Protein AF-A0A8R7K3M5-F1 (afdb_monomer)

Secondary structure (DSSP, 8-state):
-B---GGGTTSPEEETTS-EEEEEEEETTTTEEEEEESSPPPTTPPEEE----PPPPPP-

pLDDT: mean 85.05, std 11.92, range [45.81, 94.69]

Radius of gyration: 14.44 Å; Cα contacts (8 Å, |Δi|>4): 89; chains: 1; bounding box: 31×25×46 Å

Solvent-accessible surface area (backbone atoms only — not comparable to full-atom values): 4041 Å² total; per-residue (Å²): 113,79,62,65,67,84,85,58,46,85,50,65,31,35,32,83,85,73,47,45,30,37,56,74,46,79,44,84,91,70,28,25,57,45,67,50,56,82,59,91,80,59,93,87,57,49,80,45,71,87,82,87,76,93,80,76,82,79,89,128

InterPro domains:
  IPR007034 Ribosome biogenesis protein BMS1/TSR1, C-terminal [PF04950] (9-57)
  IPR039761 Ribosome biogenesis protein Bms1/Tsr1 [PTHR12858] (9-58)

Foldseek 3Di:
DFADDPVCQVFWKAKPVGKIWTWDDADDDGRRTDIDIPDDDDPPIDIDTDDDDDDDDDDD

Organism: Triticum urartu (NCBI:txid4572)

Sequence (60 aa):
MVVTPSFLQPVELWTKHGRRGRIKETVGTHSSMKCIFNSSVQQDDTVCMSLFKRAFPKLN

Nearest PDB structures (foldseek):
  7wu0-assembly1_u  TM=9.763E-01  e=9.477E-04  Homo sapiens
  8c01-assembly1_t  TM=9.134E-01  e=9.098E-03  Saccharomyces cerevisiae
  5iw7-assembly1_A  TM=9.659E-01  e=9.656E-03  Saccharomyces cerevisiae S288C
  7wtq-assembly1_CC  TM=9.067E-01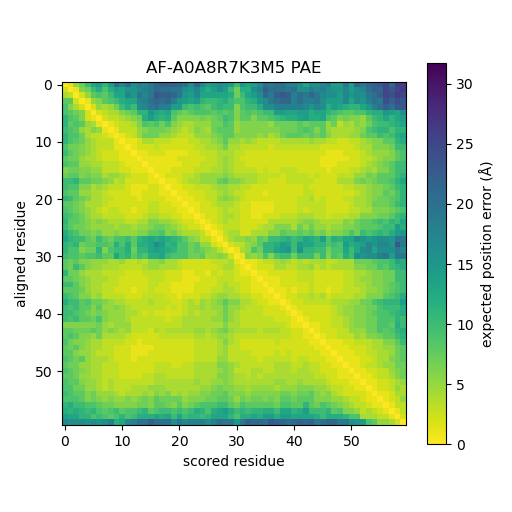  e=2.358E-02  Saccharomyces cerevisiae
  5iw7-assembly3_C  TM=8.340E-01  e=1.751E-02  Saccharomyces cerevisiae S288C

Mean predicted aligned error: 6.01 Å

Structure (mmCIF, N/CA/C/O backbone):
data_AF-A0A8R7K3M5-F1
#
_entry.id   AF-A0A8R7K3M5-F1
#
loop_
_atom_site.group_PDB
_atom_site.id
_atom_site.type_symbol
_atom_site.label_atom_id
_atom_site.label_alt_id
_atom_site.label_comp_id
_atom_site.label_asym_id
_atom_site.label_entity_id
_atom_site.label_seq_id
_atom_site.pdbx_PDB_ins_code
_atom_site.Cartn_x
_atom_site.Cartn_y
_atom_site.Cartn_z
_atom_site.occupancy
_atom_site.B_iso_or_equiv
_atom_site.auth_seq_id
_atom_site.auth_comp_id
_atom_site.auth_asym_id
_atom_site.auth_atom_id
_atom_site.pdbx_PDB_model_num
ATOM 1 N N . MET A 1 1 ? 3.292 7.574 -4.371 1.00 51.06 1 MET A N 1
ATOM 2 C CA . MET A 1 1 ? 2.605 7.120 -3.142 1.00 51.06 1 MET A CA 1
ATOM 3 C C . MET A 1 1 ? 3.378 7.679 -1.960 1.00 51.06 1 MET A C 1
ATOM 5 O O . MET A 1 1 ? 4.557 7.376 -1.846 1.00 51.06 1 MET A O 1
ATOM 9 N N . VAL A 1 2 ? 2.755 8.581 -1.196 1.00 45.81 2 VAL A N 1
ATOM 10 C CA . VAL A 1 2 ? 3.400 9.411 -0.163 1.00 45.81 2 VAL A CA 1
ATOM 11 C C . VAL A 1 2 ? 3.137 8.785 1.211 1.00 45.81 2 VAL A C 1
ATOM 13 O O . VAL A 1 2 ? 2.118 9.072 1.823 1.00 45.81 2 VAL A O 1
ATOM 16 N N . VAL A 1 3 ? 4.027 7.903 1.671 1.00 56.28 3 VAL A N 1
ATOM 17 C CA . VAL A 1 3 ? 4.176 7.450 3.065 1.00 56.28 3 VAL A CA 1
ATOM 18 C C . VAL A 1 3 ? 5.634 7.021 3.282 1.00 56.28 3 VAL A C 1
ATOM 20 O O . VAL A 1 3 ? 6.085 6.152 2.551 1.00 56.28 3 VAL A O 1
ATOM 23 N N . THR A 1 4 ? 6.330 7.562 4.297 1.00 56.47 4 THR A N 1
ATOM 24 C CA . THR A 1 4 ? 7.295 6.802 5.130 1.00 56.47 4 THR A CA 1
ATOM 25 C C . THR A 1 4 ? 7.971 7.656 6.204 1.00 56.47 4 THR A C 1
ATOM 27 O O . THR A 1 4 ? 8.734 8.568 5.888 1.00 56.47 4 THR A O 1
ATOM 30 N N . PRO A 1 5 ? 7.810 7.260 7.471 1.00 60.66 5 PRO A N 1
ATOM 31 C CA . PRO A 1 5 ? 8.898 7.112 8.431 1.00 60.66 5 PRO A CA 1
ATOM 32 C C . PRO A 1 5 ? 9.685 5.799 8.202 1.00 60.66 5 PRO A C 1
ATOM 34 O O . PRO A 1 5 ? 9.122 4.785 7.788 1.00 60.66 5 PRO A O 1
ATOM 37 N N . SER A 1 6 ? 10.993 5.807 8.479 1.00 64.25 6 SER A N 1
ATOM 38 C CA . SER A 1 6 ? 11.945 4.709 8.198 1.00 64.25 6 SER A CA 1
ATOM 39 C C . SER A 1 6 ? 11.622 3.370 8.877 1.00 64.25 6 SER A C 1
ATOM 41 O O . SER A 1 6 ? 12.043 2.323 8.396 1.00 64.25 6 SER A O 1
ATOM 43 N N . PHE A 1 7 ? 10.834 3.366 9.953 1.00 70.88 7 PHE A N 1
ATOM 44 C CA . PHE A 1 7 ? 10.510 2.153 10.710 1.00 70.88 7 PHE A CA 1
ATOM 45 C C . PHE A 1 7 ? 9.473 1.232 10.041 1.00 70.88 7 PHE A C 1
ATOM 47 O O . PHE A 1 7 ? 9.251 0.127 10.525 1.00 70.88 7 PHE A O 1
ATOM 54 N N . LEU A 1 8 ? 8.824 1.656 8.949 1.00 76.31 8 LEU A N 1
ATOM 55 C CA . LEU A 1 8 ? 7.813 0.851 8.238 1.00 76.31 8 LEU A CA 1
ATOM 56 C C . LEU A 1 8 ? 8.412 -0.159 7.245 1.00 76.31 8 LEU A C 1
ATOM 58 O O . LEU A 1 8 ? 7.686 -0.973 6.682 1.00 76.31 8 LEU A O 1
ATOM 62 N N . GLN A 1 9 ? 9.734 -0.146 7.063 1.00 78.38 9 GLN A N 1
ATOM 63 C CA . GLN A 1 9 ? 10.461 -1.044 6.161 1.00 78.38 9 GLN A CA 1
ATOM 64 C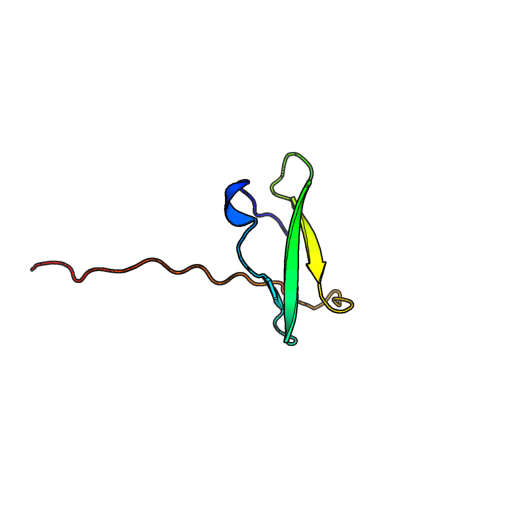 C . GLN A 1 9 ? 10.186 -2.556 6.322 1.00 78.38 9 GLN A C 1
ATOM 66 O O . GLN A 1 9 ? 10.162 -3.230 5.291 1.00 78.38 9 GLN A O 1
ATOM 71 N N . PRO A 1 10 ? 9.979 -3.127 7.531 1.00 82.50 10 PRO A N 1
ATOM 72 C CA . PRO A 1 10 ? 9.766 -4.567 7.667 1.00 82.50 10 PRO A CA 1
ATOM 73 C C . PRO A 1 10 ? 8.341 -5.018 7.313 1.00 82.50 10 PRO A C 1
ATOM 75 O O . PRO A 1 10 ? 8.085 -6.220 7.297 1.00 82.50 10 PRO A O 1
ATOM 78 N N . VAL A 1 11 ? 7.402 -4.102 7.055 1.00 87.75 11 VAL A N 1
ATOM 79 C CA . VAL A 1 11 ? 6.015 -4.473 6.752 1.00 87.75 11 VAL A CA 1
ATOM 80 C C . VAL A 1 11 ? 5.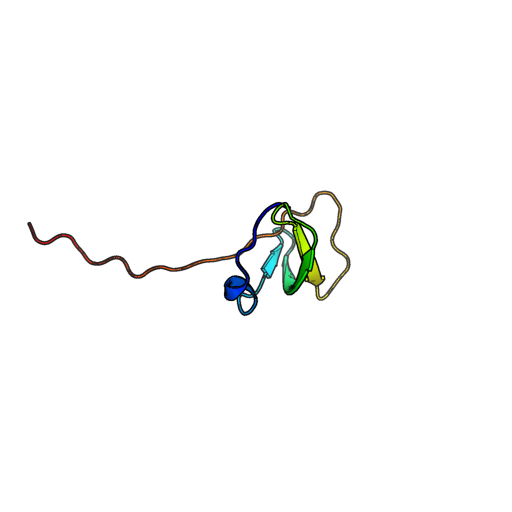898 -4.943 5.299 1.00 87.75 11 VAL A C 1
ATOM 82 O O . VAL A 1 11 ? 6.359 -4.275 4.371 1.00 87.75 11 VAL A O 1
ATOM 85 N N . GLU A 1 12 ? 5.260 -6.096 5.099 1.00 90.81 12 GLU A N 1
ATOM 86 C CA . GLU A 1 12 ? 4.954 -6.618 3.767 1.00 90.81 12 GLU A CA 1
ATOM 87 C C . GLU A 1 12 ? 3.878 -5.757 3.086 1.00 90.81 12 GLU A C 1
ATOM 89 O O . GLU A 1 12 ? 2.837 -5.431 3.665 1.00 90.81 12 GLU A O 1
ATOM 94 N N . LEU A 1 13 ? 4.137 -5.392 1.834 1.00 93.00 13 LEU A N 1
ATOM 95 C CA . LEU A 1 13 ? 3.207 -4.678 0.972 1.00 93.00 13 LEU A CA 1
ATOM 96 C C . LEU A 1 13 ? 2.446 -5.668 0.101 1.00 93.00 13 LEU A C 1
ATOM 98 O O . LEU A 1 13 ? 2.992 -6.674 -0.356 1.00 93.00 13 LEU A O 1
ATOM 102 N N . TRP A 1 14 ? 1.206 -5.329 -0.216 1.00 94.19 14 TRP A N 1
ATOM 103 C CA . TRP A 1 14 ? 0.385 -6.097 -1.142 1.00 94.19 14 TRP A CA 1
ATOM 104 C C . TRP A 1 14 ? -0.369 -5.166 -2.090 1.00 94.19 14 TRP A C 1
ATOM 106 O O . TRP A 1 14 ? -0.511 -3.980 -1.809 1.00 94.19 14 TRP A O 1
ATOM 116 N N . THR A 1 15 ? -0.833 -5.666 -3.232 1.00 94.69 15 THR A N 1
ATOM 117 C CA . THR A 1 15 ? -1.701 -4.901 -4.141 1.00 94.69 15 THR A CA 1
ATOM 118 C C . THR A 1 15 ? -3.087 -5.516 -4.219 1.00 94.69 15 THR A C 1
ATOM 120 O O . THR A 1 15 ? -3.254 -6.717 -3.999 1.00 94.69 15 THR A O 1
ATOM 123 N N . LYS A 1 16 ? -4.094 -4.714 -4.582 1.00 93.56 16 LYS A N 1
ATOM 124 C CA . LYS A 1 16 ? -5.468 -5.211 -4.793 1.00 93.56 16 LYS A CA 1
ATOM 125 C C . LYS A 1 16 ? -5.552 -6.359 -5.806 1.00 93.56 16 LYS A C 1
ATOM 127 O O . LYS A 1 16 ? -6.408 -7.221 -5.660 1.00 93.56 16 LYS A O 1
ATOM 132 N N . HIS A 1 17 ? -4.636 -6.410 -6.771 1.00 93.06 17 HIS A N 1
ATOM 133 C CA . HIS A 1 17 ? -4.533 -7.492 -7.752 1.00 93.06 17 HIS A CA 1
ATOM 134 C C . HIS A 1 17 ? -3.640 -8.667 -7.293 1.00 93.06 17 HIS A C 1
ATOM 136 O O . HIS A 1 17 ? -3.193 -9.466 -8.111 1.00 93.06 17 HIS A O 1
ATOM 142 N N . GLY A 1 18 ? -3.355 -8.790 -5.992 1.00 92.12 18 GLY A N 1
ATOM 143 C CA . GLY A 1 18 ? -2.719 -9.975 -5.403 1.00 92.12 18 GLY A CA 1
ATOM 144 C C . GLY A 1 18 ? -1.191 -10.026 -5.487 1.00 92.12 18 GLY A C 1
ATOM 145 O O . GLY A 1 18 ? -0.594 -11.056 -5.168 1.00 92.12 18 GLY A O 1
ATOM 146 N N . ARG A 1 19 ? -0.527 -8.935 -5.884 1.00 93.81 19 ARG A N 1
ATOM 147 C CA . ARG A 1 19 ? 0.943 -8.860 -5.911 1.00 93.81 19 ARG A CA 1
ATOM 148 C C . ARG A 1 19 ? 1.473 -8.614 -4.502 1.00 93.81 19 ARG A C 1
ATOM 150 O O . ARG A 1 19 ? 0.805 -7.971 -3.695 1.00 93.81 19 ARG A O 1
ATOM 157 N N . ARG A 1 20 ? 2.678 -9.100 -4.208 1.00 94.62 20 ARG A N 1
ATOM 158 C CA . ARG A 1 20 ? 3.332 -8.951 -2.895 1.00 94.62 20 ARG A CA 1
ATOM 159 C C . ARG A 1 20 ? 4.697 -8.307 -3.046 1.00 94.62 20 ARG A C 1
ATOM 161 O O . ARG A 1 20 ? 5.372 -8.528 -4.054 1.00 94.62 20 ARG A O 1
ATOM 168 N N . GLY A 1 21 ? 5.098 -7.503 -2.071 1.00 93.06 21 GLY A N 1
ATOM 169 C CA . GLY A 1 21 ? 6.331 -6.736 -2.140 1.00 93.06 21 GLY A CA 1
ATOM 170 C C . GLY A 1 21 ? 6.811 -6.201 -0.800 1.00 93.06 21 GLY A C 1
ATOM 171 O O . GLY A 1 21 ? 6.221 -6.443 0.248 1.00 93.06 21 GLY A O 1
ATOM 172 N N . ARG A 1 22 ? 7.911 -5.455 -0.844 1.00 91.00 22 ARG A N 1
ATOM 173 C CA . ARG A 1 22 ? 8.520 -4.809 0.325 1.00 91.00 22 ARG A CA 1
ATOM 174 C C . ARG A 1 22 ? 9.084 -3.439 -0.024 1.00 91.00 22 ARG A C 1
ATOM 176 O O . ARG A 1 22 ? 9.402 -3.166 -1.185 1.00 91.00 22 ARG A O 1
ATOM 183 N N . ILE A 1 23 ? 9.253 -2.599 0.991 1.00 89.75 23 ILE A N 1
ATOM 184 C CA . ILE A 1 23 ? 9.928 -1.304 0.864 1.00 89.75 23 ILE A CA 1
ATOM 185 C C . ILE A 1 23 ? 11.439 -1.547 0.757 1.00 89.75 23 ILE A C 1
ATOM 187 O O . ILE A 1 23 ? 12.011 -2.285 1.556 1.00 89.75 23 ILE A O 1
ATOM 191 N N . LYS A 1 24 ? 12.089 -0.940 -0.243 1.00 87.19 24 LYS A N 1
ATOM 192 C CA . LYS A 1 24 ? 13.548 -0.987 -0.419 1.00 87.19 24 LYS A CA 1
ATOM 193 C C . LYS A 1 24 ? 14.213 0.221 0.231 1.00 87.19 24 LYS A C 1
ATOM 195 O O . LYS A 1 24 ? 15.104 0.065 1.053 1.00 87.19 24 LYS A O 1
ATOM 200 N N . GLU A 1 25 ? 13.786 1.415 -0.163 1.00 85.44 25 GLU A N 1
ATOM 201 C CA . GLU A 1 25 ? 14.372 2.674 0.293 1.00 85.44 25 GLU A CA 1
ATOM 202 C C . GLU A 1 25 ? 13.343 3.803 0.230 1.00 85.44 25 GLU A C 1
ATOM 204 O O . GLU A 1 25 ? 12.438 3.802 -0.610 1.00 85.44 25 GLU A O 1
ATOM 209 N N . THR A 1 26 ? 13.492 4.774 1.124 1.00 82.75 26 THR A N 1
ATOM 210 C CA . THR A 1 26 ? 12.761 6.041 1.085 1.00 82.75 26 THR A CA 1
ATOM 211 C C . T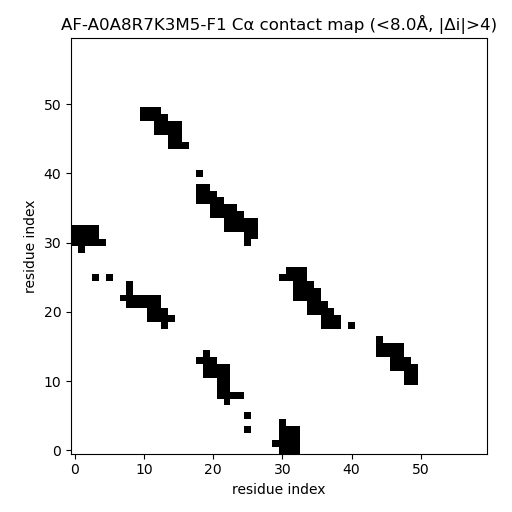HR A 1 26 ? 13.478 6.995 0.137 1.00 82.75 26 THR A C 1
ATOM 213 O O . THR A 1 26 ? 14.704 7.085 0.166 1.00 82.75 26 THR A O 1
ATOM 216 N N . VAL A 1 27 ? 12.738 7.713 -0.700 1.00 84.31 27 VAL A N 1
ATOM 217 C CA . VAL A 1 27 ? 13.287 8.593 -1.733 1.00 84.31 27 VAL A CA 1
ATOM 218 C C . VAL A 1 27 ? 12.747 10.005 -1.563 1.00 84.31 27 VAL A C 1
ATOM 220 O O . VAL A 1 27 ? 11.538 10.218 -1.484 1.00 84.31 27 VAL A O 1
ATOM 223 N N . GLY A 1 28 ? 13.660 10.974 -1.578 1.00 77.56 28 GLY A N 1
ATOM 224 C CA . GLY A 1 28 ? 13.334 12.394 -1.490 1.00 77.56 28 GLY A CA 1
ATOM 225 C C . GLY A 1 28 ? 12.879 12.833 -0.098 1.00 77.56 28 GLY A C 1
ATOM 226 O O . GLY A 1 28 ? 12.969 12.099 0.882 1.00 77.56 28 GLY A O 1
ATOM 227 N N . THR A 1 29 ? 12.396 14.069 -0.020 1.00 72.81 29 THR A N 1
ATOM 228 C CA . THR A 1 29 ? 11.886 14.704 1.205 1.00 72.81 29 THR A CA 1
ATOM 229 C C . THR A 1 29 ? 10.399 14.427 1.440 1.00 72.81 29 THR A C 1
ATOM 231 O O . THR A 1 29 ? 9.934 14.416 2.577 1.00 72.81 29 THR A O 1
ATOM 234 N N . HIS A 1 30 ? 9.645 14.166 0.369 1.00 68.69 30 HIS A N 1
ATOM 235 C CA . HIS A 1 30 ? 8.195 13.984 0.407 1.00 68.69 30 HIS A CA 1
ATOM 236 C C . HIS A 1 30 ? 7.819 12.510 0.357 1.00 68.69 30 HIS A C 1
ATOM 238 O O . HIS A 1 30 ? 7.446 12.025 -0.707 1.00 68.69 30 HIS A O 1
ATOM 244 N N . SER A 1 31 ? 7.955 11.819 1.493 1.00 73.31 31 SER A N 1
ATOM 245 C CA . SER A 1 31 ? 7.395 10.492 1.837 1.00 73.31 31 SER A CA 1
ATOM 246 C C . SER A 1 31 ? 7.305 9.457 0.700 1.00 73.31 31 SER A C 1
ATOM 248 O O . SER A 1 31 ? 6.444 8.587 0.710 1.00 73.31 31 SER A O 1
ATOM 250 N N . SER A 1 32 ? 8.143 9.548 -0.321 1.00 83.69 32 SER A N 1
ATOM 251 C CA . SER A 1 32 ? 8.078 8.680 -1.481 1.00 83.69 32 SER A CA 1
ATOM 252 C C . SER A 1 32 ? 8.963 7.492 -1.181 1.00 83.69 32 SER A C 1
ATOM 254 O O . SER A 1 32 ? 9.981 7.609 -0.504 1.00 83.69 32 SER A O 1
ATOM 256 N N . MET A 1 33 ? 8.576 6.326 -1.668 1.00 86.69 33 MET A N 1
ATOM 257 C CA . MET A 1 33 ? 9.306 5.099 -1.401 1.00 86.69 33 MET A CA 1
ATOM 258 C C . MET A 1 33 ? 9.464 4.296 -2.679 1.00 86.69 33 MET A C 1
ATOM 260 O O . MET A 1 33 ? 8.575 4.268 -3.532 1.00 86.69 33 MET A O 1
ATOM 264 N N . LYS A 1 34 ? 10.614 3.639 -2.803 1.00 88.50 34 LYS A N 1
ATOM 265 C CA . LYS A 1 34 ? 10.838 2.597 -3.798 1.00 88.50 34 LYS A CA 1
ATOM 266 C C . LYS A 1 34 ? 10.496 1.257 -3.174 1.00 88.50 34 LYS A C 1
ATOM 268 O O . LYS A 1 34 ? 10.994 0.906 -2.102 1.00 88.50 34 LYS A O 1
ATOM 273 N N . CYS A 1 35 ? 9.684 0.494 -3.886 1.00 90.69 35 CYS A N 1
ATOM 274 C CA . CYS A 1 35 ? 9.226 -0.824 -3.479 1.00 90.69 35 CYS A CA 1
ATOM 275 C C . CYS A 1 35 ? 9.638 -1.852 -4.533 1.00 90.69 35 CYS A C 1
ATOM 277 O O . CYS A 1 35 ? 9.743 -1.528 -5.715 1.00 90.69 35 CYS A O 1
ATOM 2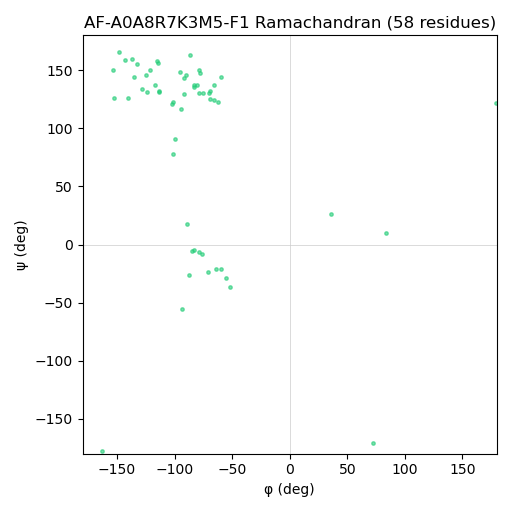79 N N . ILE A 1 36 ? 9.866 -3.090 -4.102 1.00 92.00 36 ILE A N 1
ATOM 280 C CA . ILE A 1 36 ? 10.087 -4.233 -4.993 1.00 92.00 36 ILE A CA 1
ATOM 281 C C . ILE A 1 36 ? 8.907 -5.182 -4.822 1.00 92.00 36 ILE A C 1
ATOM 283 O O . ILE A 1 36 ? 8.574 -5.532 -3.690 1.00 92.00 36 ILE A O 1
ATOM 287 N N . PHE A 1 37 ? 8.318 -5.610 -5.936 1.00 94.25 37 PHE A N 1
ATOM 288 C CA . PHE A 1 37 ? 7.231 -6.586 -5.980 1.00 94.25 37 PHE A CA 1
ATOM 289 C C . PHE A 1 37 ? 7.674 -7.860 -6.699 1.00 94.25 37 PHE A C 1
ATOM 291 O O . PHE A 1 37 ? 8.614 -7.845 -7.490 1.00 94.25 37 PHE A O 1
ATOM 298 N N . ASN A 1 38 ? 6.980 -8.963 -6.425 1.00 93.88 38 ASN A N 1
ATOM 299 C CA . ASN A 1 38 ? 7.199 -10.260 -7.067 1.00 93.88 38 ASN A CA 1
ATOM 300 C C . ASN A 1 38 ? 6.907 -10.270 -8.581 1.00 93.88 38 ASN A C 1
ATOM 302 O O . ASN A 1 38 ? 7.374 -11.156 -9.288 1.00 93.88 38 ASN A O 1
ATOM 306 N N . SER A 1 39 ? 6.118 -9.316 -9.074 1.00 92.00 39 SER A N 1
ATOM 307 C CA . SER A 1 39 ? 5.692 -9.203 -10.469 1.00 92.00 39 SER A CA 1
ATOM 308 C C . SER A 1 39 ? 5.496 -7.735 -10.854 1.00 92.00 39 SER A C 1
ATOM 310 O O . SER A 1 39 ? 5.444 -6.857 -9.989 1.00 92.00 39 SER A O 1
ATOM 312 N N . SER A 1 40 ? 5.389 -7.457 -12.156 1.00 92.19 40 SER A N 1
ATOM 313 C CA . SER A 1 40 ? 5.144 -6.106 -12.666 1.00 92.19 40 SER A CA 1
ATOM 314 C C . SER A 1 40 ? 3.800 -5.572 -12.171 1.00 92.19 40 SER A C 1
ATOM 316 O O . SER A 1 40 ? 2.762 -6.184 -12.431 1.00 92.19 40 SER A O 1
ATOM 318 N N . VAL A 1 41 ? 3.836 -4.429 -11.493 1.00 91.50 41 VAL A N 1
ATOM 319 C CA . VAL A 1 41 ? 2.667 -3.676 -11.019 1.00 91.50 41 VAL A CA 1
ATOM 320 C C . VAL A 1 41 ? 2.140 -2.809 -12.166 1.00 91.50 41 VAL A C 1
ATOM 322 O O . VAL A 1 41 ? 2.929 -2.193 -12.883 1.00 91.50 41 VAL A O 1
ATOM 325 N N . GLN A 1 42 ? 0.826 -2.788 -12.363 1.00 92.25 42 GLN A N 1
ATOM 326 C CA . GLN A 1 42 ? 0.157 -1.955 -13.364 1.00 92.25 42 GLN A CA 1
ATOM 327 C C . GLN A 1 42 ? -0.146 -0.558 -12.803 1.00 92.25 42 GLN A C 1
ATOM 329 O O . GLN A 1 42 ? -0.085 -0.330 -11.600 1.00 92.25 42 GLN A O 1
ATOM 334 N N . GLN A 1 43 ? -0.433 0.418 -13.663 1.00 90.56 43 GLN A N 1
ATOM 335 C CA . GLN A 1 43 ? -0.678 1.797 -13.209 1.00 90.56 43 GLN A CA 1
ATOM 336 C C . GLN A 1 43 ? -2.007 1.969 -12.460 1.00 90.56 43 GLN A C 1
ATOM 338 O O . GLN A 1 43 ? -2.141 2.892 -11.661 1.00 90.56 43 GLN A O 1
ATOM 343 N N . ASP A 1 44 ? -2.971 1.087 -12.701 1.00 93.56 44 ASP A N 1
ATOM 344 C CA . ASP A 1 44 ? -4.262 1.018 -12.014 1.00 93.56 44 ASP A CA 1
ATOM 345 C C . ASP A 1 44 ? -4.194 0.223 -10.695 1.00 93.56 44 ASP A C 1
ATOM 347 O O . ASP A 1 44 ? -5.160 0.190 -9.925 1.00 93.56 44 ASP A O 1
ATOM 351 N N . ASP A 1 45 ? -3.048 -0.394 -10.387 1.00 91.00 45 ASP A N 1
ATOM 352 C CA . ASP A 1 45 ? -2.842 -1.062 -9.111 1.00 91.00 45 ASP A CA 1
ATOM 353 C C . ASP A 1 45 ? -2.847 -0.072 -7.952 1.00 91.00 45 ASP A C 1
ATOM 355 O O . ASP A 1 45 ? -2.170 0.957 -7.938 1.00 91.00 45 ASP A O 1
ATOM 359 N N . THR A 1 46 ? -3.518 -0.477 -6.879 1.00 92.69 46 THR A N 1
ATOM 360 C CA . THR A 1 46 ? -3.365 0.163 -5.575 1.00 92.69 46 THR A CA 1
ATOM 361 C C . THR A 1 46 ? -2.470 -0.698 -4.694 1.00 92.69 46 THR A C 1
ATOM 363 O O . THR A 1 46 ? -2.804 -1.852 -4.422 1.00 92.69 46 THR A O 1
ATOM 366 N N . VAL A 1 47 ? -1.357 -0.128 -4.228 1.00 92.00 47 VAL A N 1
ATOM 367 C CA . VAL A 1 47 ? -0.504 -0.725 -3.190 1.00 92.00 47 VAL A CA 1
ATOM 368 C C . VAL A 1 47 ? -1.112 -0.444 -1.813 1.00 92.00 47 VAL A C 1
ATOM 370 O O . VAL A 1 47 ? -1.567 0.664 -1.526 1.00 92.00 47 VAL A O 1
ATOM 373 N N . CYS A 1 48 ? -1.119 -1.453 -0.956 1.00 92.19 48 CYS A N 1
ATOM 374 C CA . CYS A 1 48 ? -1.713 -1.448 0.367 1.00 92.19 48 CYS A CA 1
ATOM 375 C C . CYS A 1 48 ? -0.730 -2.021 1.398 1.00 92.19 48 CYS A C 1
ATOM 377 O O . CYS A 1 48 ? 0.170 -2.800 1.078 1.00 92.19 48 CYS A O 1
ATOM 379 N N . MET A 1 49 ? -0.919 -1.618 2.652 1.00 91.81 49 MET A N 1
ATOM 380 C CA . MET A 1 49 ? -0.123 -2.050 3.796 1.00 91.81 49 MET A CA 1
ATOM 381 C C . MET A 1 49 ? -1.058 -2.246 4.987 1.00 91.81 49 MET A C 1
ATOM 383 O O . MET A 1 49 ? -1.811 -1.337 5.339 1.00 91.81 49 MET A O 1
ATOM 387 N N . SER A 1 50 ? -1.020 -3.424 5.601 1.00 89.94 50 SER A N 1
ATOM 388 C CA . SER A 1 50 ? -1.884 -3.753 6.737 1.00 89.94 50 SER A CA 1
ATOM 389 C C . SER A 1 50 ? -1.149 -3.476 8.046 1.00 89.94 50 SER A C 1
ATOM 391 O O . SER A 1 50 ? -0.133 -4.107 8.327 1.00 89.94 50 SER A O 1
ATOM 393 N N . LEU A 1 51 ? -1.658 -2.540 8.850 1.00 89.81 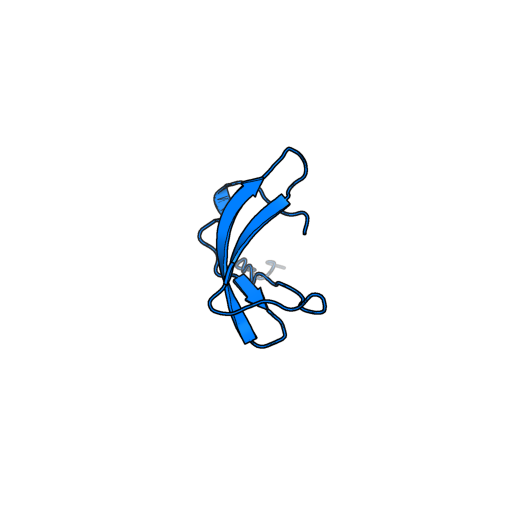51 LEU A N 1
ATOM 394 C CA . LEU A 1 51 ? -1.120 -2.214 10.172 1.00 89.81 51 LEU A CA 1
ATOM 395 C C . LEU A 1 51 ? -2.135 -2.594 11.248 1.00 89.81 51 LEU A C 1
ATOM 397 O O . LEU A 1 51 ? -3.309 -2.241 11.156 1.00 89.81 51 LEU A O 1
ATOM 401 N N . PHE A 1 52 ? -1.670 -3.281 12.288 1.00 89.88 52 PHE A N 1
ATOM 402 C CA . PHE A 1 52 ? -2.510 -3.741 13.388 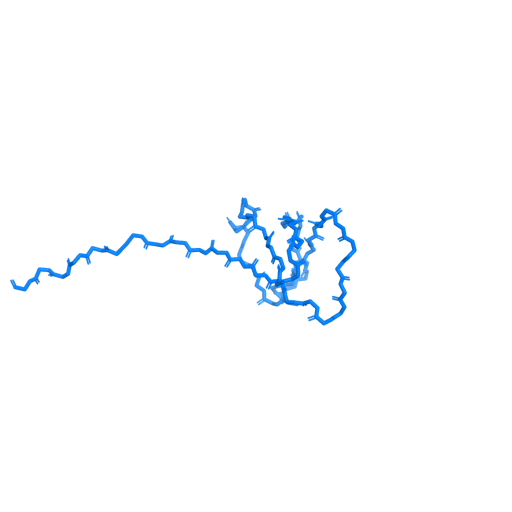1.00 89.88 52 PHE A CA 1
ATOM 403 C C . PHE A 1 52 ? -2.065 -3.085 14.694 1.00 89.88 52 PHE A C 1
ATOM 405 O O . PHE A 1 52 ? -0.876 -3.002 14.994 1.00 89.88 52 PHE A O 1
ATOM 412 N N . LYS A 1 53 ? -3.032 -2.641 15.498 1.00 92.50 53 LYS A N 1
ATOM 413 C CA . LYS A 1 53 ? -2.818 -2.159 16.864 1.00 92.50 53 LYS A CA 1
ATOM 414 C C . LYS A 1 53 ? -3.786 -2.893 1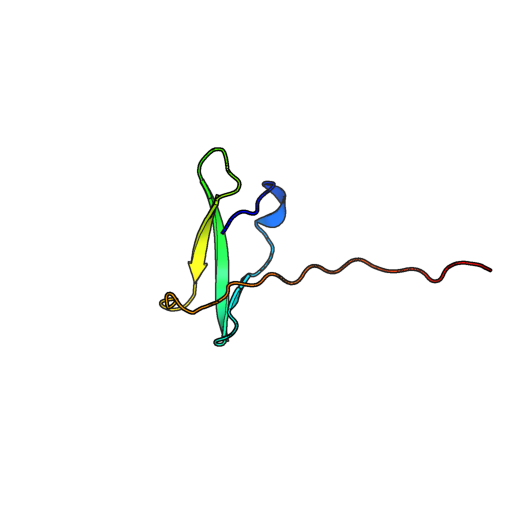7.780 1.00 92.50 53 LYS A C 1
ATOM 416 O O . LYS A 1 53 ? -4.971 -2.986 17.472 1.00 92.50 53 LYS A O 1
ATOM 421 N N . ARG A 1 54 ? -3.299 -3.389 18.918 1.00 94.62 54 ARG A N 1
ATOM 422 C CA . ARG A 1 54 ? -4.163 -4.000 19.933 1.00 94.62 54 ARG A CA 1
ATOM 423 C C . ARG A 1 54 ? -5.095 -2.938 20.525 1.00 94.62 54 ARG A C 1
ATOM 425 O O . ARG A 1 54 ? -4.622 -1.920 21.028 1.00 94.62 54 ARG A O 1
ATOM 432 N N . ALA A 1 55 ? -6.400 -3.187 20.471 1.00 94.62 55 ALA A N 1
ATOM 433 C CA . ALA A 1 55 ? -7.413 -2.368 21.125 1.00 94.62 55 ALA A CA 1
ATOM 434 C C . ALA A 1 55 ? -7.861 -3.059 22.418 1.00 94.62 55 ALA A C 1
ATOM 436 O O . ALA A 1 55 ? -8.291 -4.211 22.387 1.00 94.62 55 ALA A O 1
ATOM 437 N N . PHE A 1 56 ? -7.725 -2.370 23.550 1.00 92.94 56 PHE A N 1
ATOM 438 C CA . PHE A 1 56 ? -8.250 -2.838 24.832 1.00 92.94 56 PHE A CA 1
ATOM 439 C C . PHE A 1 56 ? -9.666 -2.284 25.042 1.00 92.94 56 PHE A C 1
ATOM 441 O O . PHE A 1 56 ? -9.921 -1.144 24.635 1.00 92.94 56 PHE A O 1
ATOM 448 N N . PRO A 1 57 ? -10.587 -3.057 25.649 1.00 93.81 57 PRO A N 1
ATOM 449 C CA . PRO A 1 57 ? -11.896 -2.534 26.015 1.00 93.81 57 PRO A CA 1
ATOM 450 C C . PRO A 1 57 ? -11.720 -1.369 26.990 1.00 93.81 57 PRO A C 1
ATOM 452 O O . PRO A 1 57 ? -10.815 -1.375 27.827 1.00 93.81 57 PRO A O 1
ATOM 455 N N . LYS A 1 58 ? -12.578 -0.355 26.871 1.00 89.44 58 LYS A N 1
ATOM 456 C CA . LYS A 1 58 ? -12.638 0.708 27.874 1.00 89.44 58 LYS A CA 1
ATOM 457 C C . LYS A 1 58 ? -13.239 0.107 29.146 1.00 89.44 58 LYS A C 1
ATOM 459 O O . LYS A 1 58 ? -14.253 -0.583 29.058 1.00 89.44 58 LYS A O 1
ATOM 464 N N . LEU A 1 59 ? -12.597 0.326 30.293 1.00 86.19 59 LEU A N 1
ATOM 465 C CA . LEU A 1 59 ? -13.257 0.091 31.576 1.00 86.19 59 LEU A CA 1
ATOM 466 C C . LEU A 1 59 ? -14.340 1.161 31.732 1.00 86.19 59 LEU A 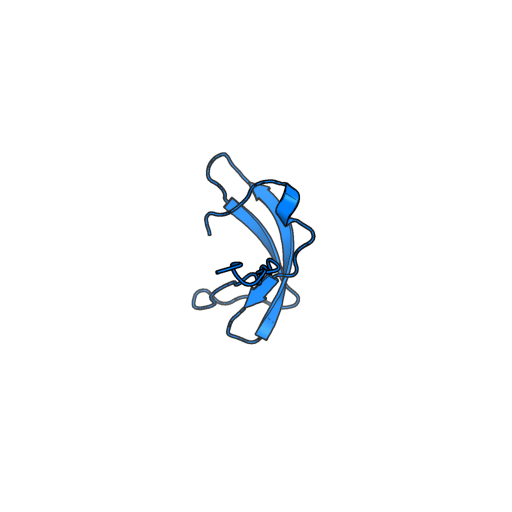C 1
ATOM 468 O O . LEU A 1 59 ? -14.029 2.348 31.612 1.00 86.19 59 LEU A O 1
ATOM 472 N N . ASN A 1 60 ? -15.574 0.722 31.961 1.00 71.50 60 ASN A N 1
ATOM 473 C CA . ASN A 1 60 ? -16.714 1.576 32.283 1.00 71.50 60 ASN A CA 1
ATOM 474 C C . ASN A 1 60 ? -17.014 1.473 33.776 1.00 71.50 60 ASN A C 1
ATOM 476 O O . ASN A 1 60 ? -16.854 0.349 34.308 1.00 71.50 60 ASN A O 1
#